Protein AF-A0A564FVC8-F1 (afdb_monomer_lite)

Structure (mmCIF, N/CA/C/O backbone):
data_AF-A0A564FVC8-F1
#
_entry.id   AF-A0A564FVC8-F1
#
loop_
_atom_site.group_PDB
_atom_site.id
_atom_site.type_symbol
_atom_site.label_atom_id
_atom_site.label_alt_id
_atom_site.label_comp_id
_atom_site.label_asym_id
_atom_site.label_entity_id
_atom_site.label_seq_id
_atom_site.pdbx_PDB_ins_code
_atom_site.Cartn_x
_atom_site.Cartn_y
_atom_site.Cartn_z
_atom_site.occupancy
_atom_site.B_iso_or_equiv
_atom_site.auth_seq_id
_atom_site.auth_comp_id
_atom_site.auth_asym_id
_atom_site.auth_atom_id
_atom_site.pdbx_PDB_model_num
ATOM 1 N N . MET A 1 1 ? 31.909 11.945 -9.366 1.00 43.66 1 MET A N 1
ATOM 2 C CA . MET A 1 1 ? 31.824 10.867 -8.362 1.00 43.66 1 MET A CA 1
ATOM 3 C C . MET A 1 1 ? 30.863 11.334 -7.290 1.00 43.66 1 MET A C 1
ATOM 5 O O . MET A 1 1 ? 31.281 12.010 -6.360 1.00 43.66 1 MET A O 1
ATOM 9 N N . THR A 1 2 ? 29.567 11.094 -7.467 1.00 50.47 2 THR A N 1
ATOM 10 C CA . THR A 1 2 ? 28.634 11.243 -6.349 1.00 50.47 2 THR A CA 1
ATOM 11 C C . THR A 1 2 ? 28.930 10.084 -5.411 1.00 50.47 2 THR A C 1
ATOM 13 O O . THR A 1 2 ? 28.870 8.927 -5.811 1.00 50.47 2 THR A O 1
ATOM 16 N N . SER A 1 3 ? 29.387 10.399 -4.204 1.00 61.06 3 SER A N 1
ATOM 17 C CA . SER A 1 3 ? 29.461 9.434 -3.115 1.00 61.06 3 SER A CA 1
ATOM 18 C C . SER A 1 3 ? 28.037 8.931 -2.883 1.00 61.06 3 SER A C 1
ATOM 20 O O . SER A 1 3 ? 27.246 9.666 -2.295 1.00 61.06 3 SER A O 1
ATOM 22 N N . ASP A 1 4 ? 27.697 7.741 -3.386 1.00 69.69 4 ASP A N 1
ATOM 23 C CA . ASP A 1 4 ? 26.412 7.085 -3.123 1.00 69.69 4 ASP A CA 1
ATOM 24 C C . ASP A 1 4 ? 26.350 6.734 -1.643 1.00 69.69 4 ASP A C 1
ATOM 26 O O . ASP A 1 4 ? 26.808 5.690 -1.179 1.00 69.69 4 ASP A O 1
ATOM 30 N N . ALA A 1 5 ? 25.858 7.690 -0.870 1.00 68.25 5 ALA A N 1
ATOM 31 C CA . ALA A 1 5 ? 25.809 7.579 0.562 1.00 68.25 5 ALA A CA 1
ATOM 32 C C . ALA A 1 5 ? 24.499 6.879 0.924 1.00 68.25 5 ALA A C 1
ATOM 34 O O . ALA A 1 5 ? 23.492 7.527 1.205 1.00 68.25 5 ALA A O 1
ATOM 35 N N . GLN A 1 6 ? 24.513 5.545 0.903 1.00 80.38 6 GLN A N 1
ATOM 36 C CA . GLN A 1 6 ? 23.538 4.770 1.665 1.00 80.38 6 GLN A CA 1
ATOM 37 C C . GLN A 1 6 ? 23.694 5.163 3.138 1.00 80.38 6 GLN A C 1
ATOM 39 O O . GLN A 1 6 ? 24.681 4.829 3.792 1.00 80.38 6 GLN A O 1
ATOM 44 N N . GLN A 1 7 ? 22.749 5.963 3.626 1.00 86.62 7 GLN A N 1
ATOM 45 C CA . GLN A 1 7 ? 22.700 6.429 5.007 1.00 86.62 7 GLN A CA 1
ATOM 46 C C . GLN A 1 7 ? 21.865 5.461 5.849 1.00 86.62 7 GLN A C 1
ATOM 48 O O . GLN A 1 7 ? 20.866 4.928 5.378 1.00 86.62 7 GLN A O 1
ATOM 53 N N . PHE A 1 8 ? 22.199 5.312 7.130 1.00 92.94 8 PHE A N 1
ATOM 54 C CA . PHE A 1 8 ? 21.417 4.521 8.096 1.00 92.94 8 PHE A CA 1
ATOM 55 C C . PHE A 1 8 ? 20.249 5.311 8.722 1.00 92.94 8 PHE A C 1
ATOM 57 O O . PHE A 1 8 ? 19.854 5.045 9.851 1.00 92.94 8 PHE A O 1
ATOM 64 N N . ALA A 1 9 ? 19.733 6.329 8.028 1.00 93.75 9 ALA A N 1
ATOM 65 C CA . ALA A 1 9 ? 18.709 7.222 8.572 1.00 93.75 9 ALA A CA 1
ATOM 66 C C . ALA A 1 9 ? 17.285 6.684 8.368 1.00 93.75 9 ALA A C 1
ATOM 68 O O . ALA A 1 9 ? 16.490 6.672 9.301 1.00 93.75 9 ALA A O 1
ATOM 69 N N . SER A 1 10 ? 16.957 6.260 7.147 1.00 93.75 10 SER A N 1
ATOM 70 C CA . SER A 1 10 ? 15.653 5.697 6.800 1.00 93.75 10 SER A CA 1
ATOM 71 C C . SER A 1 10 ? 15.759 4.904 5.502 1.00 93.75 10 SER A C 1
ATOM 73 O O . SER A 1 10 ? 16.489 5.272 4.582 1.00 93.75 10 SER A O 1
ATOM 75 N N . ASP A 1 11 ? 14.985 3.834 5.430 1.00 94.44 11 ASP A N 1
ATOM 76 C CA . ASP A 1 11 ? 14.696 3.067 4.222 1.00 94.44 11 ASP A CA 1
ATOM 77 C C . ASP A 1 11 ? 13.933 3.869 3.152 1.00 94.44 11 ASP A C 1
ATOM 79 O O . ASP A 1 11 ? 14.126 3.612 1.965 1.00 94.44 11 ASP A O 1
ATOM 83 N N . ASN A 1 12 ? 13.168 4.902 3.521 1.00 93.56 12 ASN A N 1
ATOM 84 C CA . ASN A 1 12 ? 12.491 5.807 2.576 1.00 93.56 12 ASN A CA 1
ATOM 85 C C . ASN A 1 12 ? 13.456 6.617 1.692 1.00 93.56 12 ASN A C 1
ATOM 87 O O . ASN A 1 12 ? 13.018 7.321 0.785 1.00 93.56 12 ASN A O 1
ATOM 91 N N . TYR A 1 13 ? 14.763 6.560 1.960 1.00 93.44 13 TYR A N 1
ATOM 92 C CA . TYR A 1 13 ? 15.787 7.161 1.100 1.00 93.44 13 TYR A CA 1
ATOM 93 C C . TYR A 1 13 ? 16.219 6.228 -0.035 1.00 93.44 13 TYR A C 1
ATOM 95 O O . TYR A 1 13 ? 16.940 6.654 -0.938 1.00 93.44 13 TYR A O 1
ATOM 103 N N . SER A 1 14 ? 15.811 4.957 0.011 1.00 93.44 14 SER A N 1
ATOM 104 C CA . SER A 1 14 ? 16.077 4.006 -1.062 1.00 93.44 14 SER A CA 1
ATOM 105 C C . SER A 1 14 ? 15.317 4.375 -2.340 1.00 93.44 14 SER A C 1
ATOM 107 O O . SER A 1 14 ? 14.230 4.951 -2.314 1.00 93.44 14 SER A O 1
ATOM 109 N N . GLY A 1 15 ? 15.926 4.062 -3.485 1.00 94.69 15 GLY A N 1
ATOM 110 C CA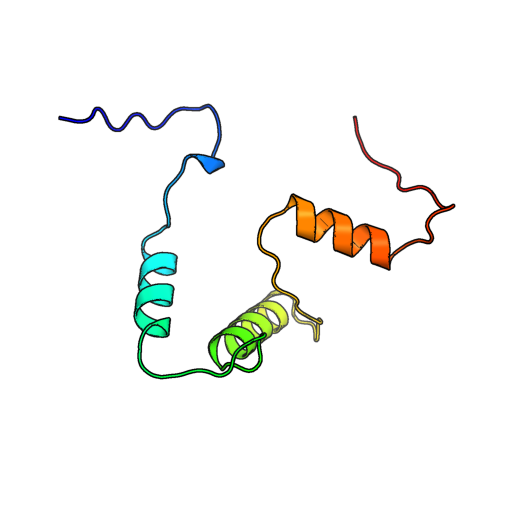 . GLY A 1 15 ? 15.277 4.173 -4.787 1.00 94.69 15 GLY A CA 1
ATOM 111 C C . GLY A 1 15 ? 14.361 2.984 -5.091 1.00 94.69 15 GLY A C 1
ATOM 112 O O . GLY A 1 15 ? 14.214 2.055 -4.302 1.00 94.69 15 GLY A O 1
ATOM 113 N N . ILE A 1 16 ? 13.776 2.993 -6.287 1.00 97.69 16 ILE A N 1
ATOM 114 C CA . ILE A 1 16 ? 12.916 1.912 -6.785 1.00 97.69 16 ILE A CA 1
ATOM 115 C C . ILE A 1 16 ? 13.775 0.673 -7.092 1.00 97.69 16 ILE A C 1
ATOM 117 O O . ILE A 1 16 ? 14.804 0.789 -7.760 1.00 97.69 16 ILE A O 1
ATOM 121 N N . CYS A 1 17 ? 13.361 -0.516 -6.635 1.00 97.81 17 CYS A N 1
ATOM 122 C CA . CYS A 1 17 ? 14.063 -1.759 -6.969 1.00 97.81 17 CYS A CA 1
ATOM 123 C C . CYS A 1 17 ? 13.899 -2.134 -8.460 1.00 97.81 17 CYS A C 1
ATOM 125 O O . CYS A 1 17 ? 12.911 -1.738 -9.091 1.00 97.81 17 CYS A O 1
ATOM 127 N N . PRO A 1 18 ? 14.830 -2.911 -9.048 1.00 98.44 18 PRO A N 1
ATOM 128 C CA . PRO A 1 18 ? 14.791 -3.244 -10.474 1.00 98.44 18 PRO A CA 1
ATOM 129 C C . PRO A 1 18 ? 13.488 -3.911 -10.933 1.00 98.44 18 PRO A C 1
ATOM 131 O O . PRO A 1 18 ? 12.991 -3.608 -12.016 1.00 98.44 18 PRO A O 1
ATOM 134 N N . GLU A 1 19 ? 12.906 -4.788 -10.115 1.00 98.56 19 GLU A N 1
ATOM 135 C CA . GLU A 1 19 ? 11.669 -5.508 -10.428 1.00 98.56 19 GLU A CA 1
ATOM 136 C C . GLU A 1 19 ? 10.464 -4.564 -10.490 1.00 98.56 19 GLU A C 1
ATOM 138 O O . GLU A 1 19 ? 9.635 -4.675 -11.397 1.00 98.56 19 GLU A O 1
ATOM 143 N N . ALA A 1 20 ? 10.385 -3.606 -9.560 1.00 98.31 20 ALA A N 1
ATOM 144 C CA . ALA A 1 20 ? 9.338 -2.590 -9.559 1.00 98.31 20 ALA A CA 1
ATOM 145 C C . ALA A 1 20 ? 9.472 -1.663 -10.775 1.00 98.31 20 ALA A C 1
ATOM 147 O O . ALA A 1 20 ? 8.480 -1.393 -11.454 1.00 98.31 20 ALA A O 1
ATOM 148 N N . TRP A 1 21 ? 10.698 -1.245 -11.111 1.00 98.62 21 TRP A N 1
ATOM 149 C CA . TRP A 1 21 ? 10.945 -0.441 -12.309 1.00 98.62 21 TRP A CA 1
ATOM 150 C C . TRP A 1 21 ? 10.567 -1.186 -13.596 1.00 98.62 21 TRP A C 1
ATOM 152 O O . TRP A 1 21 ? 9.865 -0.638 -14.446 1.00 98.62 21 TRP A O 1
ATOM 162 N N . ALA A 1 22 ? 10.956 -2.457 -13.723 1.00 98.56 22 ALA A N 1
ATOM 163 C CA . ALA A 1 22 ? 10.611 -3.280 -14.880 1.00 98.56 22 ALA A CA 1
ATOM 164 C C . ALA A 1 22 ? 9.090 -3.468 -15.031 1.00 98.56 22 ALA A C 1
ATOM 166 O O . ALA A 1 22 ? 8.568 -3.446 -16.149 1.00 98.56 22 ALA A O 1
ATOM 167 N N . ALA A 1 23 ? 8.357 -3.615 -13.921 1.00 98.25 23 ALA A N 1
ATOM 168 C CA . ALA A 1 23 ? 6.898 -3.683 -13.942 1.00 98.25 23 ALA A CA 1
ATOM 169 C C . ALA A 1 23 ? 6.268 -2.364 -14.420 1.00 98.25 23 ALA A C 1
ATOM 171 O O . ALA A 1 23 ? 5.354 -2.393 -15.245 1.00 98.25 23 ALA A O 1
ATOM 172 N N . MET A 1 24 ? 6.786 -1.219 -13.963 1.00 98.38 24 MET A N 1
ATOM 173 C CA . MET A 1 24 ? 6.348 0.100 -14.436 1.00 98.38 24 MET A CA 1
ATOM 174 C C . MET A 1 24 ? 6.632 0.291 -15.930 1.00 98.38 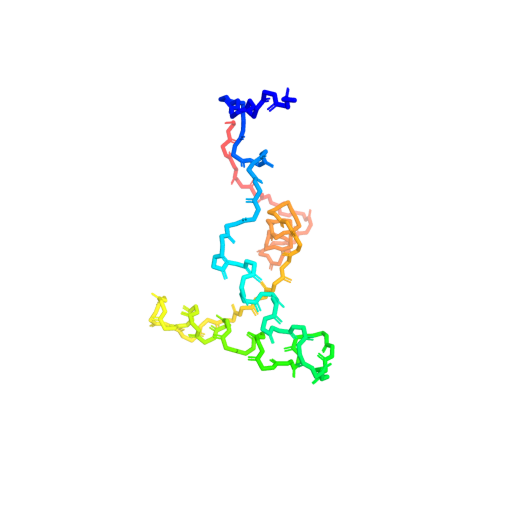24 MET A C 1
ATOM 176 O O . MET A 1 24 ? 5.762 0.754 -16.665 1.00 98.38 24 MET A O 1
ATOM 180 N N . GLU A 1 25 ? 7.817 -0.102 -16.403 1.00 98.31 25 GLU A N 1
ATOM 181 C CA . GLU A 1 25 ? 8.170 -0.033 -17.824 1.00 98.31 25 GLU A CA 1
ATOM 182 C C . GLU A 1 25 ? 7.238 -0.901 -18.683 1.00 98.31 25 GLU A C 1
ATOM 184 O O . GLU A 1 25 ? 6.789 -0.475 -19.750 1.00 98.31 25 GLU A O 1
ATOM 189 N N . ALA A 1 26 ? 6.899 -2.103 -18.209 1.00 97.81 26 ALA A N 1
ATOM 190 C CA . ALA A 1 26 ? 5.940 -2.973 -18.880 1.00 97.81 26 ALA A CA 1
ATOM 191 C C . ALA A 1 26 ? 4.521 -2.375 -18.889 1.00 97.81 26 ALA A C 1
ATOM 193 O O . ALA A 1 26 ? 3.835 -2.461 -19.909 1.00 97.81 26 ALA A O 1
ATOM 194 N N . ALA A 1 27 ? 4.101 -1.742 -17.789 1.00 97.81 27 ALA A N 1
ATOM 195 C CA . ALA A 1 27 ? 2.805 -1.075 -17.670 1.00 97.81 27 ALA A CA 1
ATOM 196 C C . ALA A 1 27 ? 2.683 0.185 -18.534 1.00 97.81 27 ALA A C 1
ATOM 198 O O . ALA A 1 27 ? 1.587 0.523 -18.973 1.00 97.81 27 ALA A O 1
ATOM 199 N N . ASN A 1 28 ? 3.804 0.827 -18.861 1.00 97.50 28 ASN A N 1
ATOM 200 C CA . ASN A 1 28 ? 3.862 2.006 -19.726 1.00 97.50 28 ASN A CA 1
ATOM 201 C C . ASN A 1 28 ? 3.677 1.692 -21.230 1.00 97.50 28 ASN A C 1
ATOM 203 O O . ASN A 1 28 ? 3.950 2.530 -22.091 1.00 97.50 28 ASN A O 1
ATOM 207 N N . ARG A 1 29 ? 3.257 0.472 -21.588 1.00 96.12 29 ARG A N 1
ATOM 208 C CA . ARG A 1 29 ? 3.009 0.067 -22.978 1.00 96.12 29 ARG A CA 1
ATOM 209 C C . ARG A 1 29 ? 1.511 0.062 -23.275 1.00 96.12 29 ARG A C 1
ATOM 211 O O . ARG A 1 29 ? 0.762 -0.707 -22.684 1.00 96.12 29 ARG A O 1
ATOM 218 N N . GLY A 1 30 ? 1.095 0.844 -24.271 1.00 94.56 30 GLY A N 1
ATOM 219 C CA . GLY A 1 30 ? -0.294 0.886 -24.736 1.00 94.56 30 GLY A CA 1
ATOM 220 C C . GLY A 1 30 ? -1.182 1.821 -23.912 1.00 94.56 30 GLY A C 1
ATOM 221 O O . GLY A 1 30 ? -0.714 2.828 -23.388 1.00 94.56 30 GLY A O 1
ATOM 222 N N . HIS A 1 31 ? -2.476 1.505 -23.844 1.00 95.69 31 HIS A N 1
ATOM 223 C CA . HIS A 1 31 ? -3.482 2.296 -23.135 1.00 95.69 31 HIS A CA 1
ATOM 224 C C . HIS A 1 31 ? -4.217 1.427 -22.118 1.00 95.69 31 HIS A C 1
ATOM 226 O O . HIS A 1 31 ? -4.484 0.254 -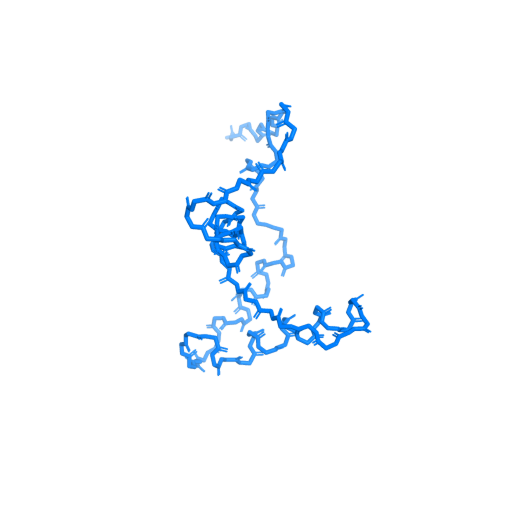22.379 1.00 95.69 31 HIS A O 1
ATOM 232 N N . ALA A 1 32 ? -4.582 2.025 -20.989 1.00 96.44 32 ALA A N 1
ATOM 233 C CA . ALA A 1 32 ? -5.345 1.382 -19.933 1.00 96.44 32 ALA A CA 1
ATOM 234 C C . ALA A 1 32 ? -6.423 2.345 -19.401 1.00 96.44 32 ALA A C 1
ATOM 236 O O . ALA A 1 32 ? -6.178 3.556 -19.366 1.00 96.44 32 ALA A O 1
ATOM 237 N N . PRO A 1 33 ? -7.604 1.839 -19.003 1.00 97.00 33 PRO A N 1
ATOM 238 C CA . PRO A 1 33 ? -8.582 2.613 -18.245 1.00 97.00 33 PRO A CA 1
ATOM 239 C C . PRO A 1 33 ? -7.988 3.170 -16.945 1.00 97.00 33 PRO A C 1
ATOM 241 O O . PRO A 1 33 ? -7.036 2.623 -16.395 1.00 97.00 33 PRO A O 1
ATOM 244 N N . ALA A 1 34 ? -8.548 4.275 -16.460 1.00 96.69 34 ALA A N 1
ATOM 245 C CA . ALA A 1 34 ? -8.111 4.910 -15.221 1.00 96.69 34 ALA A CA 1
ATOM 246 C C . ALA A 1 34 ? -8.840 4.335 -13.991 1.00 96.69 34 ALA A C 1
ATOM 248 O O . ALA A 1 34 ? -9.730 3.499 -14.108 1.00 96.69 34 ALA A O 1
ATOM 249 N N . TYR A 1 35 ? -8.472 4.830 -12.804 1.00 97.44 35 TYR A N 1
ATOM 250 C CA . TYR A 1 35 ? -9.178 4.586 -11.537 1.00 97.44 35 TYR A CA 1
ATOM 251 C C . TYR A 1 35 ? -9.318 3.109 -11.130 1.00 97.44 35 TYR A C 1
ATOM 253 O O . TYR A 1 35 ? -10.265 2.739 -10.444 1.00 97.44 35 TYR A O 1
ATOM 261 N N . GLY A 1 36 ? -8.337 2.281 -11.498 1.00 96.06 36 GLY A N 1
ATOM 262 C CA . GLY A 1 36 ? -8.241 0.887 -11.061 1.00 96.06 36 GLY A CA 1
ATOM 263 C C . GLY A 1 36 ? -9.004 -0.116 -11.927 1.00 96.06 36 GLY A C 1
ATOM 264 O O . GLY A 1 36 ? -9.016 -1.303 -11.615 1.00 96.06 36 GLY A O 1
ATOM 265 N N . GLU A 1 37 ? -9.606 0.329 -13.030 1.00 97.12 37 GLU A N 1
ATOM 266 C CA . GLU A 1 37 ? -10.307 -0.538 -13.990 1.00 97.12 37 GLU A CA 1
ATOM 267 C C . GLU A 1 37 ? -9.359 -1.205 -15.009 1.00 97.12 37 GLU A C 1
ATOM 269 O O . GLU A 1 37 ? -9.784 -1.718 -16.045 1.00 97.12 37 GLU A O 1
ATOM 274 N N . ASP A 1 38 ? -8.054 -1.187 -14.744 1.00 97.81 38 ASP A N 1
ATOM 275 C CA . ASP A 1 38 ? -7.024 -1.744 -15.609 1.00 97.81 38 ASP A CA 1
ATOM 276 C C . ASP A 1 38 ? -6.553 -3.148 -15.184 1.00 97.81 38 ASP A C 1
ATOM 278 O O . ASP A 1 38 ? -6.738 -3.617 -14.058 1.00 97.81 38 ASP A O 1
ATOM 282 N N . ALA A 1 39 ? -5.884 -3.830 -16.118 1.00 97.44 39 ALA A N 1
ATOM 283 C CA . ALA A 1 39 ? -5.394 -5.190 -15.919 1.00 97.44 39 ALA A CA 1
ATOM 284 C C . ALA A 1 39 ? -4.252 -5.299 -14.891 1.00 97.44 39 ALA A C 1
ATOM 286 O O . ALA A 1 39 ? -4.070 -6.369 -14.306 1.00 97.44 39 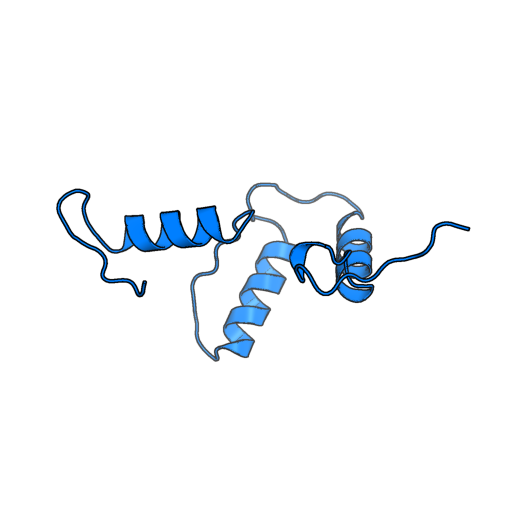ALA A O 1
ATOM 287 N N . TRP A 1 40 ? -3.473 -4.236 -14.661 1.00 98.19 40 TRP A N 1
ATOM 288 C CA . TRP A 1 40 ? -2.391 -4.246 -13.672 1.00 98.19 40 TRP A CA 1
ATOM 289 C C . TRP A 1 40 ? -2.956 -4.196 -12.260 1.00 98.19 40 TRP A C 1
ATOM 291 O O . TRP A 1 40 ? -2.523 -4.976 -11.409 1.00 98.19 40 TRP A O 1
ATOM 301 N N . THR A 1 41 ? -3.969 -3.355 -12.045 1.00 98.38 41 THR A N 1
ATOM 302 C CA . THR A 1 41 ? -4.712 -3.275 -10.785 1.00 98.38 41 THR A CA 1
ATOM 303 C C . THR A 1 41 ? -5.363 -4.619 -10.452 1.00 98.38 41 THR A C 1
ATOM 305 O O . THR A 1 41 ? -5.154 -5.143 -9.355 1.00 98.38 41 THR A O 1
ATOM 308 N N . ALA A 1 42 ? -6.069 -5.235 -11.409 1.00 98.25 42 ALA A N 1
ATOM 309 C CA . ALA A 1 42 ? -6.690 -6.548 -11.213 1.00 98.25 42 ALA A CA 1
ATOM 310 C C . ALA A 1 42 ? -5.657 -7.637 -10.876 1.00 98.25 42 ALA A C 1
ATOM 312 O O . ALA A 1 42 ? -5.793 -8.340 -9.875 1.00 98.25 42 ALA A O 1
ATOM 313 N N . ARG A 1 43 ? -4.569 -7.718 -11.652 1.00 98.31 43 ARG A N 1
ATOM 314 C CA . ARG A 1 43 ? -3.493 -8.695 -11.435 1.00 98.31 43 ARG A CA 1
ATOM 315 C C . ARG A 1 43 ? -2.815 -8.530 -10.072 1.00 98.31 43 ARG A C 1
ATOM 317 O O . ARG A 1 43 ? -2.487 -9.529 -9.435 1.00 98.31 43 ARG A O 1
ATOM 324 N N . ALA A 1 44 ? -2.573 -7.297 -9.631 1.00 98.50 44 ALA A N 1
ATOM 325 C CA . ALA A 1 44 ? -1.986 -7.034 -8.319 1.00 98.50 44 ALA A CA 1
ATOM 326 C C . ALA A 1 44 ? -2.948 -7.424 -7.184 1.00 98.50 44 ALA A C 1
ATOM 328 O O . ALA A 1 44 ? -2.527 -8.072 -6.226 1.00 98.50 44 ALA A O 1
ATOM 329 N N . ALA A 1 45 ? -4.239 -7.099 -7.311 1.00 98.62 45 ALA A N 1
ATOM 330 C CA . ALA A 1 45 ? -5.258 -7.516 -6.349 1.00 98.62 45 ALA A CA 1
ATOM 331 C C . ALA A 1 45 ? -5.376 -9.049 -6.260 1.00 98.62 45 ALA A C 1
ATOM 333 O O . ALA A 1 45 ? -5.428 -9.597 -5.160 1.00 98.62 45 ALA A O 1
ATOM 334 N N . ASP A 1 46 ? -5.337 -9.753 -7.393 1.00 98.62 46 ASP A N 1
ATOM 335 C CA . ASP A 1 46 ? -5.356 -11.220 -7.427 1.00 98.62 46 ASP A CA 1
ATOM 336 C C . ASP A 1 46 ? -4.115 -11.838 -6.777 1.00 98.62 46 ASP A C 1
ATOM 338 O O . ASP A 1 46 ? -4.226 -12.834 -6.060 1.00 98.62 46 ASP A O 1
ATOM 342 N N . ALA A 1 47 ? -2.940 -11.229 -6.957 1.00 98.56 47 ALA A N 1
ATOM 343 C CA . ALA A 1 47 ? -1.724 -11.665 -6.276 1.00 98.56 47 ALA A CA 1
ATOM 344 C C . ALA A 1 47 ? -1.847 -11.537 -4.749 1.00 98.56 47 ALA A C 1
ATOM 346 O O . ALA A 1 47 ? -1.424 -12.444 -4.034 1.00 98.56 47 ALA A O 1
ATOM 347 N N . PHE A 1 48 ? -2.471 -10.467 -4.241 1.00 98.69 48 PHE A N 1
ATOM 348 C CA . PHE A 1 48 ? -2.764 -10.342 -2.810 1.00 98.69 48 PHE A CA 1
ATOM 349 C C . PHE A 1 48 ? -3.761 -11.397 -2.327 1.00 98.69 48 PHE A C 1
ATOM 351 O O . PHE A 1 48 ? -3.519 -12.021 -1.298 1.00 98.69 48 PHE A O 1
ATOM 358 N N . ARG A 1 49 ? -4.84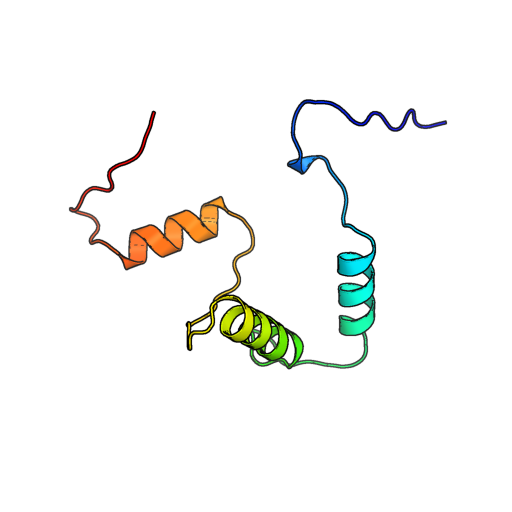2 -11.654 -3.073 1.00 98.69 49 ARG A N 1
ATOM 359 C CA . ARG A 1 49 ? -5.820 -12.700 -2.719 1.00 98.69 49 ARG A CA 1
ATOM 360 C C . ARG A 1 49 ? -5.185 -14.084 -2.651 1.00 98.69 49 ARG A C 1
ATOM 362 O O . ARG A 1 49 ? -5.471 -14.844 -1.732 1.00 98.69 49 ARG A O 1
ATOM 369 N N . ALA A 1 50 ? -4.303 -14.393 -3.601 1.00 98.69 50 ALA A N 1
ATOM 370 C CA . ALA A 1 50 ? -3.540 -15.634 -3.600 1.00 98.69 50 ALA A CA 1
ATOM 371 C C . ALA A 1 50 ? -2.564 -15.696 -2.415 1.00 98.69 50 ALA A C 1
ATOM 373 O O . ALA A 1 50 ? -2.519 -16.709 -1.726 1.00 98.69 50 ALA A O 1
ATOM 374 N N . LEU A 1 51 ? -1.825 -14.613 -2.151 1.00 98.62 51 LEU A N 1
ATOM 375 C CA . LEU A 1 51 ? -0.857 -14.536 -1.053 1.00 98.62 51 LEU A CA 1
ATOM 376 C C . LEU A 1 51 ? -1.510 -14.694 0.326 1.00 98.62 51 LEU A C 1
ATOM 378 O O . LEU A 1 51 ? -0.943 -15.341 1.199 1.00 98.62 51 LEU A O 1
ATOM 382 N N . PHE A 1 52 ? -2.681 -14.090 0.527 1.00 98.50 52 PHE A N 1
ATOM 383 C CA . PHE A 1 52 ? -3.430 -14.162 1.783 1.00 98.50 52 PHE A CA 1
ATOM 384 C C . PHE A 1 52 ? -4.424 -15.331 1.835 1.00 98.50 52 PHE A C 1
ATOM 386 O O . PHE A 1 52 ? -5.132 -15.469 2.831 1.00 98.50 52 PHE A O 1
ATOM 393 N N . GLU A 1 53 ? -4.500 -16.143 0.776 1.00 98.44 53 GLU A N 1
ATOM 394 C CA . GLU A 1 53 ? -5.407 -17.292 0.651 1.00 98.44 53 GLU A CA 1
ATOM 395 C C . GLU A 1 53 ? -6.879 -16.941 0.947 1.00 98.44 53 GLU A C 1
ATOM 397 O O . GLU A 1 53 ? -7.638 -17.724 1.521 1.00 98.44 53 GLU A O 1
ATOM 402 N N . THR A 1 54 ? -7.300 -15.733 0.568 1.00 98.12 54 THR A N 1
ATOM 403 C CA . THR A 1 54 ? -8.636 -15.215 0.875 1.00 98.12 54 THR A CA 1
ATOM 404 C C . THR A 1 54 ? -9.126 -14.240 -0.187 1.00 98.12 54 THR A C 1
ATOM 406 O O . THR A 1 54 ? -8.347 -13.545 -0.840 1.00 98.12 54 THR A O 1
ATOM 409 N N . ALA A 1 55 ? -10.444 -14.155 -0.346 1.00 97.69 55 ALA A N 1
ATOM 410 C CA . ALA A 1 55 ? -11.090 -13.206 -1.244 1.00 97.69 55 ALA A CA 1
ATOM 411 C C . ALA A 1 55 ? -11.166 -11.808 -0.600 1.00 97.69 55 ALA A C 1
ATOM 413 O O . ALA A 1 55 ? -12.248 -11.326 -0.277 1.00 97.69 55 ALA A O 1
ATOM 414 N N . CYS A 1 56 ? -10.013 -11.173 -0.373 1.00 97.56 56 CYS A N 1
ATOM 415 C CA . CYS A 1 56 ? -9.954 -9.814 0.160 1.00 97.56 56 CYS A CA 1
ATOM 416 C C . CYS A 1 56 ? -10.279 -8.749 -0.899 1.00 97.56 56 CYS A C 1
ATOM 418 O O . CYS A 1 56 ? -9.975 -8.892 -2.093 1.00 97.56 56 CYS A O 1
ATOM 420 N N . ASP A 1 57 ? -10.859 -7.648 -0.422 1.00 98.00 57 ASP A N 1
ATOM 421 C CA . ASP A 1 57 ? -10.935 -6.397 -1.165 1.00 98.00 57 ASP A CA 1
ATOM 422 C C . ASP A 1 57 ? -9.600 -5.654 -1.055 1.00 98.00 57 ASP A C 1
ATOM 424 O O . ASP A 1 57 ? -9.010 -5.559 0.024 1.00 98.00 57 ASP A O 1
ATOM 428 N N . VAL A 1 58 ? -9.112 -5.135 -2.183 1.00 98.25 58 VAL A N 1
ATOM 429 C CA . VAL A 1 58 ? -7.798 -4.491 -2.291 1.00 98.25 58 VAL A CA 1
ATOM 430 C C . VAL A 1 58 ? -7.974 -3.090 -2.857 1.00 98.25 58 VAL A C 1
ATOM 432 O O . VAL A 1 58 ? -8.544 -2.915 -3.932 1.00 98.25 58 VAL A O 1
ATOM 435 N N . PHE A 1 59 ? -7.439 -2.099 -2.146 1.00 98.25 59 PHE A N 1
ATOM 436 C CA . PHE A 1 59 ? -7.456 -0.693 -2.540 1.00 98.25 59 PHE A CA 1
ATOM 437 C C . PHE A 1 59 ? -6.029 -0.138 -2.504 1.00 98.25 59 PHE A C 1
ATOM 439 O O . PHE A 1 59 ? -5.288 -0.387 -1.554 1.00 98.25 59 PHE A O 1
ATOM 446 N N . PHE A 1 60 ? -5.644 0.629 -3.525 1.00 98.25 60 PHE A N 1
ATOM 447 C CA . PHE A 1 60 ? -4.305 1.212 -3.641 1.00 98.25 60 PHE A CA 1
ATOM 448 C C . PHE A 1 60 ? -4.319 2.683 -3.212 1.00 98.25 60 PHE A C 1
ATOM 450 O O . PHE A 1 60 ? -5.082 3.487 -3.745 1.00 98.25 60 PHE A O 1
ATOM 457 N N . ALA A 1 61 ? -3.459 3.041 -2.257 1.00 98.31 61 ALA A N 1
ATOM 458 C CA . ALA A 1 61 ? -3.264 4.408 -1.776 1.00 98.31 61 ALA A CA 1
ATOM 459 C C . ALA A 1 61 ? -1.816 4.859 -2.013 1.00 98.31 61 ALA A C 1
ATOM 461 O O . ALA A 1 61 ? -0.909 4.038 -2.123 1.00 98.31 61 ALA A O 1
ATOM 462 N N . PHE A 1 62 ? -1.585 6.173 -2.073 1.00 98.12 62 PHE A N 1
ATOM 463 C CA . PHE A 1 62 ? -0.270 6.719 -2.426 1.00 98.12 62 PHE A CA 1
ATOM 464 C C . PHE A 1 62 ? 0.807 6.546 -1.351 1.00 98.12 62 PHE A C 1
ATOM 466 O O . PHE A 1 62 ? 1.988 6.490 -1.681 1.00 98.12 62 PHE A O 1
ATOM 473 N N . ASN A 1 63 ? 0.437 6.521 -0.070 1.00 98.00 63 ASN A N 1
ATOM 474 C CA . ASN A 1 63 ? 1.391 6.383 1.027 1.00 98.00 63 ASN A CA 1
ATOM 475 C C . ASN A 1 63 ? 0.748 5.736 2.261 1.00 98.00 63 ASN A C 1
ATOM 477 O O . ASN A 1 63 ? -0.477 5.618 2.359 1.00 98.00 63 ASN A O 1
ATOM 481 N N . GLY A 1 64 ? 1.595 5.353 3.221 1.00 97.00 64 GLY A N 1
ATOM 482 C CA . GLY A 1 64 ? 1.157 4.733 4.472 1.00 97.00 64 GLY A CA 1
ATOM 483 C C . GLY A 1 64 ? 0.258 5.637 5.320 1.00 97.00 64 GLY A C 1
ATOM 484 O O . GLY A 1 64 ? -0.708 5.158 5.905 1.00 97.00 64 GLY A O 1
ATOM 485 N N . THR A 1 65 ? 0.506 6.950 5.343 1.00 98.25 65 THR A N 1
ATOM 486 C CA . THR A 1 65 ? -0.306 7.903 6.119 1.00 98.25 65 THR A CA 1
ATOM 487 C C . THR A 1 65 ? -1.760 7.931 5.648 1.00 98.25 65 THR A C 1
ATOM 489 O O . THR A 1 65 ? -2.674 7.827 6.464 1.00 98.25 65 THR A O 1
ATOM 492 N N . ALA A 1 66 ? -1.987 8.036 4.338 1.00 98.06 66 ALA A N 1
ATOM 493 C CA . ALA A 1 66 ? -3.320 8.037 3.750 1.00 98.06 66 ALA A CA 1
ATOM 494 C C . ALA A 1 66 ? -4.001 6.673 3.910 1.00 98.06 66 ALA A C 1
ATOM 496 O O . ALA A 1 66 ? -5.172 6.629 4.279 1.00 98.06 66 ALA A O 1
ATOM 497 N N . ALA A 1 67 ? -3.270 5.573 3.691 1.00 98.31 67 ALA A N 1
ATOM 498 C CA . ALA A 1 67 ? -3.798 4.222 3.882 1.00 98.31 67 ALA A CA 1
ATOM 499 C C . ALA A 1 67 ? -4.293 4.005 5.324 1.00 98.31 67 ALA A C 1
ATOM 501 O O . ALA A 1 67 ? -5.434 3.590 5.525 1.00 98.31 67 ALA A O 1
ATOM 502 N N . ASN A 1 68 ? -3.479 4.368 6.322 1.00 98.19 68 ASN A N 1
ATOM 503 C CA . ASN A 1 68 ? -3.840 4.244 7.735 1.00 98.19 68 ASN A CA 1
ATOM 504 C C . ASN A 1 68 ? -5.033 5.134 8.098 1.00 98.19 68 ASN A C 1
ATOM 506 O O . ASN A 1 68 ? -5.976 4.668 8.734 1.00 98.19 68 ASN A O 1
ATOM 510 N N . ALA A 1 69 ? -5.022 6.402 7.676 1.00 97.69 69 ALA A N 1
ATOM 511 C CA . ALA A 1 69 ? -6.111 7.328 7.970 1.00 97.69 69 ALA A CA 1
ATOM 512 C C . ALA A 1 69 ? -7.449 6.857 7.372 1.00 97.69 69 ALA A C 1
ATOM 514 O O . ALA A 1 69 ? -8.465 6.880 8.067 1.00 97.69 69 ALA A O 1
ATOM 515 N N . LEU A 1 70 ? -7.450 6.393 6.116 1.00 98.25 70 LEU A N 1
ATOM 516 C CA . LEU A 1 70 ? -8.647 5.871 5.450 1.00 98.25 70 LEU A CA 1
ATOM 517 C C . LEU A 1 70 ? -9.166 4.598 6.125 1.00 98.25 70 LEU A C 1
ATOM 519 O O . LEU A 1 70 ? -10.366 4.495 6.378 1.00 98.25 70 LEU A O 1
ATOM 523 N N . ALA A 1 71 ? -8.276 3.658 6.455 1.00 98.25 71 ALA A N 1
ATOM 524 C CA . ALA A 1 71 ? -8.656 2.425 7.136 1.00 98.25 71 ALA A CA 1
ATOM 525 C C . ALA A 1 71 ? -9.291 2.713 8.506 1.00 98.25 71 ALA A C 1
ATOM 527 O O . ALA A 1 71 ? -10.373 2.212 8.799 1.00 98.25 71 ALA A O 1
ATOM 528 N N . LEU A 1 72 ? -8.672 3.572 9.323 1.00 98.12 72 LEU A N 1
ATOM 529 C CA . LEU A 1 72 ? -9.204 3.932 10.640 1.00 98.12 72 LEU A CA 1
ATOM 530 C C . LEU A 1 72 ? -10.541 4.678 10.542 1.00 98.12 72 LEU A C 1
ATOM 532 O O . LEU A 1 72 ? -11.473 4.354 11.276 1.00 98.12 72 LEU A O 1
ATOM 536 N N . ALA A 1 73 ? -10.669 5.623 9.606 1.00 97.88 73 ALA A N 1
ATOM 537 C CA . ALA A 1 73 ? -11.916 6.355 9.385 1.00 97.88 73 ALA A CA 1
ATOM 538 C C . ALA A 1 73 ? -13.074 5.445 8.935 1.00 97.88 73 ALA A C 1
ATOM 540 O O . ALA A 1 73 ? -14.228 5.726 9.246 1.00 97.88 73 ALA A O 1
ATOM 541 N N . ALA A 1 74 ? -12.783 4.348 8.229 1.00 97.94 74 ALA A N 1
ATOM 542 C CA . ALA A 1 74 ? -13.790 3.362 7.840 1.00 97.94 74 ALA A CA 1
ATOM 543 C C . ALA A 1 74 ? -14.221 2.442 9.001 1.00 97.94 74 ALA A C 1
ATOM 545 O O . ALA A 1 74 ? -15.315 1.880 8.963 1.00 97.94 74 ALA A O 1
ATOM 546 N N . LEU A 1 75 ? -13.383 2.286 10.033 1.00 98.06 75 LEU A N 1
ATOM 547 C CA . LEU A 1 75 ? -13.626 1.379 11.161 1.00 98.06 75 LEU A CA 1
ATOM 548 C C . LEU A 1 75 ? -14.399 2.022 12.319 1.00 98.06 75 LEU A C 1
ATOM 550 O O . LEU A 1 75 ? -14.962 1.305 13.148 1.00 98.06 75 LEU A O 1
ATOM 554 N N . CYS A 1 76 ? -14.439 3.353 12.417 1.00 96.12 76 CYS A N 1
ATOM 555 C CA . CYS A 1 76 ? -15.094 4.027 13.533 1.00 96.12 76 CYS A CA 1
ATOM 556 C C . CYS A 1 76 ? -15.718 5.378 13.161 1.00 96.12 76 CYS A C 1
ATOM 558 O O . CYS A 1 76 ? -15.330 6.029 12.200 1.00 96.12 76 CYS A O 1
ATOM 560 N N . GLN A 1 77 ? -16.691 5.822 13.962 1.00 97.69 77 GLN A N 1
ATOM 561 C CA . GLN A 1 77 ? -17.295 7.146 13.816 1.00 97.69 77 GLN A CA 1
ATOM 562 C C . GLN A 1 77 ? -16.387 8.229 14.409 1.00 97.69 77 GLN A C 1
ATOM 564 O O . GLN A 1 77 ? -15.530 7.944 15.243 1.00 97.69 77 GLN A O 1
ATOM 569 N N . SER A 1 78 ? -16.619 9.489 14.037 1.00 96.94 78 SER A N 1
ATOM 570 C CA . SER A 1 78 ? -15.799 10.630 14.477 1.00 96.94 78 SER A CA 1
ATOM 571 C C . SER A 1 78 ? -15.764 10.853 15.995 1.00 96.94 78 SER A C 1
ATOM 573 O O . SER A 1 78 ? -14.852 11.506 16.490 1.00 96.94 78 SER A O 1
ATOM 575 N N . TYR A 1 79 ? -16.744 10.322 16.732 1.00 96.94 79 TYR A N 1
ATOM 576 C CA . TYR A 1 79 ? -16.845 10.402 18.193 1.00 96.94 79 TYR A CA 1
ATOM 577 C C . TYR A 1 79 ? -16.346 9.138 18.917 1.00 96.94 79 TYR A C 1
ATOM 579 O O . TYR A 1 79 ? -16.482 9.034 20.135 1.00 96.94 79 TYR A O 1
ATOM 587 N N . HIS A 1 80 ? -15.795 8.164 18.190 1.00 98.38 80 HIS A N 1
ATOM 588 C CA . HIS A 1 80 ? -15.108 7.008 18.769 1.00 98.38 80 HIS A CA 1
ATOM 589 C C . HIS A 1 80 ? -13.606 7.288 18.944 1.00 98.38 80 HIS A C 1
ATOM 591 O O . HIS A 1 80 ? -13.094 8.327 18.532 1.00 98.38 80 HIS A O 1
ATOM 597 N N . SER A 1 81 ? -12.888 6.348 19.561 1.00 97.25 81 SER A N 1
ATOM 598 C CA . SER A 1 81 ? -11.439 6.432 19.776 1.00 97.25 81 SER A CA 1
ATOM 599 C C . SER A 1 81 ? -10.714 5.236 19.160 1.00 97.25 81 SER A C 1
ATOM 601 O O . SER A 1 81 ? -11.249 4.128 19.135 1.00 97.25 81 SER A O 1
ATOM 603 N N . VAL A 1 82 ? -9.480 5.465 18.702 1.00 97.81 82 VAL A N 1
ATOM 604 C CA . VAL A 1 82 ? -8.541 4.434 18.232 1.00 97.81 82 VAL A CA 1
ATOM 605 C C . VAL A 1 82 ? -7.428 4.305 19.270 1.00 97.81 82 VAL A C 1
ATOM 607 O O . VAL A 1 82 ? -6.855 5.310 19.680 1.00 97.81 82 VAL A O 1
ATOM 610 N N . ILE A 1 83 ? -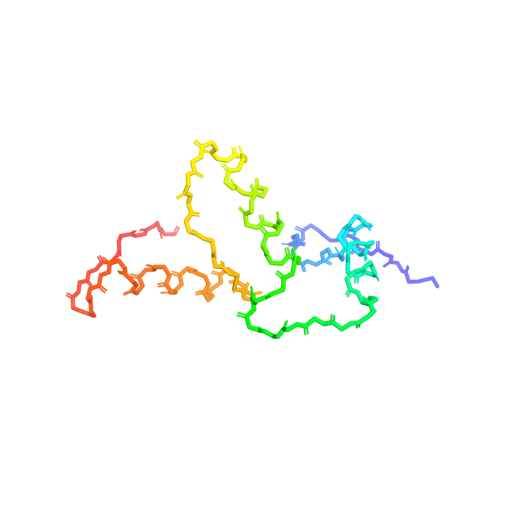7.131 3.082 19.707 1.00 97.81 83 ILE A N 1
ATOM 611 C CA . ILE A 1 83 ? -6.033 2.801 20.643 1.00 97.81 83 ILE A CA 1
ATOM 612 C C . ILE A 1 83 ? -4.746 2.597 19.831 1.00 97.81 83 ILE A C 1
ATOM 614 O O . ILE A 1 83 ? -4.737 1.785 18.906 1.00 97.81 83 ILE A O 1
ATOM 618 N N . CYS A 1 84 ? -3.667 3.302 20.176 1.00 97.25 84 CYS A N 1
ATOM 619 C CA . CYS A 1 84 ? -2.348 3.163 19.550 1.00 97.25 84 CYS A CA 1
ATOM 620 C C . CYS A 1 84 ? -1.225 3.124 20.599 1.00 97.25 84 CYS A C 1
ATOM 622 O O . CYS A 1 84 ? -1.449 3.450 21.763 1.00 97.25 84 CYS A O 1
ATOM 624 N N . ALA A 1 85 ? -0.040 2.675 20.182 1.00 96.75 85 ALA A N 1
ATOM 625 C CA . ALA A 1 85 ? 1.177 2.748 20.990 1.00 96.75 85 ALA A CA 1
ATOM 626 C C . ALA A 1 85 ? 1.735 4.185 21.027 1.00 96.75 85 ALA A C 1
ATOM 628 O O . ALA A 1 85 ? 1.347 5.006 20.192 1.00 96.75 85 ALA A O 1
ATOM 629 N N . ASP A 1 86 ? 2.639 4.438 21.978 1.00 61.47 86 ASP A N 1
ATOM 630 C CA . ASP A 1 86 ? 3.446 5.665 22.073 1.00 61.47 86 ASP A CA 1
ATOM 631 C C . ASP A 1 86 ? 4.660 5.634 21.129 1.00 61.47 86 ASP A C 1
ATOM 633 O O . ASP A 1 86 ? 5.284 4.551 20.992 1.00 61.47 86 ASP A O 1
#

Sequence (86 aa):
MTSDAQQFASDNYSGICPEAWAAMEAANRGHAPAYGEDAWTARAADAFRALFETACDVFFAFNGTAANALALAALCQSYHSVICAD

Radius of gyration: 17.97 Å; chains: 1; bounding box: 49×28×47 Å

Secondary structure (DSSP, 8-state):
-------SS-GGG----HHHHHHHHHHTSS---STT-SHHHHHHHHHHHHHTTS-------SSHHHHHHHHHHHHS-TTS------

Organism: NCBI:txid560405

Foldseek 3Di:
DPPPDPDPPDPVVDDDDPVRVVVVVVVPPDDADPDQRGPVSVVVQVVVCVVVVHPDDDDDDDDPVVVVVVVVPVVDPPPDDDDDDD

pLDDT: mean 94.4, std 10.3, range [43.66, 98.69]

InterPro domains:
  IPR001597 Aromatic amino acid beta-eliminating lyase/threonine aldolase [PF01212] (7-85)
  IPR015421 Pyridoxal phosphate-dependent transferase, major domain [G3DSA:3.40.640.10] (17-86)
  IPR015424 Pyridoxal phosphate-dependent transferase [SSF53383] (7-85)